Protein AF-A0A1I1UBU3-F1 (afdb_monomer_lite)

Structure (mmCIF, N/CA/C/O backbone):
data_AF-A0A1I1UBU3-F1
#
_entry.id   AF-A0A1I1UBU3-F1
#
loop_
_atom_site.group_PDB
_atom_site.id
_atom_site.type_symbol
_atom_site.label_atom_id
_atom_site.label_alt_id
_atom_site.label_comp_id
_atom_site.label_asym_id
_atom_site.label_entity_id
_atom_site.label_seq_id
_atom_site.pdbx_PDB_ins_code
_atom_site.Cartn_x
_atom_site.Cartn_y
_atom_site.Cartn_z
_atom_site.occupancy
_atom_site.B_iso_or_equiv
_atom_site.auth_seq_id
_atom_site.auth_comp_id
_atom_site.auth_asym_id
_atom_site.auth_atom_id
_atom_site.pdbx_PDB_model_num
ATOM 1 N N . MET A 1 1 ? -18.638 -8.555 18.660 1.00 50.44 1 MET A N 1
ATOM 2 C CA . MET A 1 1 ? -19.100 -8.435 17.258 1.00 50.44 1 MET A CA 1
ATOM 3 C C . MET A 1 1 ? -18.862 -7.002 16.795 1.00 50.44 1 MET A C 1
ATOM 5 O O . MET A 1 1 ? -19.251 -6.108 17.539 1.00 50.44 1 MET A O 1
ATOM 9 N N . PRO A 1 2 ? -18.206 -6.758 15.645 1.00 58.53 2 PRO A N 1
ATOM 10 C CA . PRO A 1 2 ? -17.953 -5.402 15.157 1.00 58.53 2 PRO A CA 1
ATOM 11 C C . PRO A 1 2 ? -19.244 -4.680 14.730 1.00 58.53 2 PRO A C 1
ATOM 13 O O . PRO A 1 2 ? -20.179 -5.281 14.186 1.00 58.53 2 PRO A O 1
ATOM 16 N N . GLU A 1 3 ? -19.271 -3.370 14.975 1.00 64.62 3 GLU A N 1
ATOM 17 C CA . GLU A 1 3 ? -20.367 -2.453 14.642 1.00 64.62 3 GLU A CA 1
ATOM 18 C C . GLU A 1 3 ? -20.697 -2.493 13.128 1.00 64.62 3 GLU A C 1
ATOM 20 O O . GLU A 1 3 ? -19.776 -2.609 12.315 1.00 64.62 3 GLU A O 1
ATOM 25 N N . PRO A 1 4 ? -21.974 -2.405 12.700 1.00 61.19 4 PRO A N 1
ATOM 26 C CA . PRO A 1 4 ? -22.358 -2.500 11.283 1.00 61.19 4 PRO A CA 1
ATOM 27 C C . PRO A 1 4 ? -21.624 -1.516 10.357 1.00 61.19 4 PRO A C 1
ATOM 29 O O . PRO A 1 4 ? -21.158 -1.912 9.292 1.00 61.19 4 PRO A O 1
ATOM 32 N N . ALA A 1 5 ? -21.433 -0.266 10.791 1.00 61.19 5 ALA A N 1
ATOM 33 C CA . ALA A 1 5 ? -20.695 0.747 10.032 1.00 61.19 5 ALA A CA 1
ATOM 34 C C . ALA A 1 5 ? -19.198 0.407 9.884 1.00 61.19 5 ALA A C 1
ATOM 36 O O . ALA A 1 5 ? -18.586 0.692 8.854 1.00 61.19 5 ALA A O 1
ATOM 37 N N . ALA A 1 6 ? -18.604 -0.245 10.890 1.00 63.88 6 ALA A N 1
ATOM 38 C CA . ALA A 1 6 ? -17.225 -0.725 10.821 1.00 63.88 6 ALA A CA 1
ATOM 39 C C . ALA A 1 6 ? -17.088 -1.910 9.852 1.00 63.88 6 ALA A C 1
ATOM 41 O O . ALA A 1 6 ? -16.108 -1.986 9.115 1.00 63.88 6 ALA A O 1
ATOM 42 N N . ARG A 1 7 ? -18.095 -2.793 9.797 1.00 67.12 7 ARG A N 1
ATOM 43 C CA . ARG A 1 7 ? -18.148 -3.894 8.822 1.00 67.12 7 ARG A CA 1
ATOM 44 C C . ARG A 1 7 ? -18.280 -3.387 7.389 1.00 67.12 7 ARG A C 1
ATOM 46 O O . ARG A 1 7 ? -17.539 -3.841 6.527 1.00 67.12 7 ARG A O 1
ATOM 53 N N . GLN A 1 8 ? -19.165 -2.422 7.143 1.00 72.56 8 GLN A N 1
ATOM 54 C CA . GLN A 1 8 ? -19.343 -1.836 5.812 1.00 72.56 8 GLN A CA 1
ATOM 55 C C . GLN A 1 8 ? -18.074 -1.118 5.326 1.00 72.56 8 GLN A C 1
ATOM 57 O O . GLN A 1 8 ? -17.644 -1.344 4.199 1.00 72.56 8 GLN A O 1
ATOM 62 N N . GLY A 1 9 ? -17.419 -0.338 6.195 1.00 78.88 9 GLY A N 1
ATOM 63 C CA . GLY A 1 9 ? -16.135 0.291 5.867 1.00 78.88 9 GLY A CA 1
ATOM 64 C C . GLY A 1 9 ? -14.998 -0.715 5.642 1.00 78.88 9 GLY A C 1
ATOM 65 O O . GLY A 1 9 ? -14.142 -0.485 4.793 1.00 78.88 9 GLY A O 1
ATOM 66 N N . GLY A 1 10 ? -14.998 -1.842 6.362 1.00 84.12 10 GLY A N 1
ATOM 67 C CA . GLY A 1 10 ? -14.048 -2.938 6.148 1.00 84.12 10 GLY A CA 1
ATOM 68 C C . GLY A 1 10 ? -14.223 -3.631 4.793 1.00 84.12 10 GLY A C 1
ATOM 69 O O . GLY A 1 10 ? -13.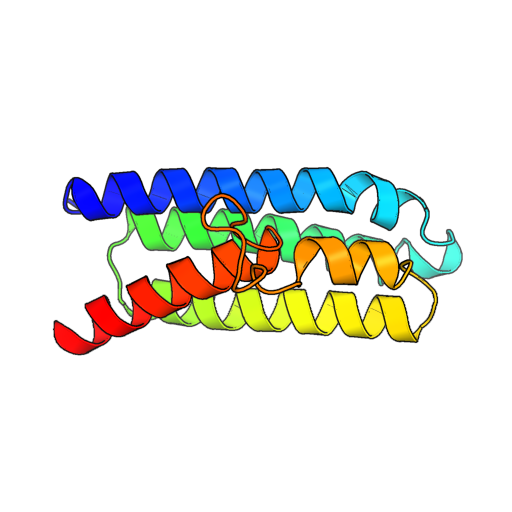233 -3.880 4.114 1.00 84.12 10 GLY A O 1
ATOM 70 N N . LEU A 1 11 ? -15.468 -3.880 4.372 1.00 86.50 11 LEU A N 1
ATOM 71 C CA . LEU A 1 11 ? -15.778 -4.471 3.063 1.00 86.50 11 LEU A CA 1
ATOM 72 C C . LEU A 1 11 ? -15.386 -3.549 1.906 1.00 86.50 11 LEU A C 1
ATOM 74 O O . LEU A 1 11 ? -14.790 -4.002 0.932 1.00 86.50 11 LEU A O 1
ATOM 78 N N . GLU A 1 12 ? -15.676 -2.251 2.020 1.00 92.38 12 GLU A N 1
ATOM 79 C CA . GLU A 1 12 ? -15.246 -1.275 1.017 1.00 92.38 12 GLU A CA 1
ATOM 80 C C . GLU A 1 12 ? -13.716 -1.218 0.928 1.00 92.38 12 GLU A C 1
ATOM 82 O O . GLU A 1 12 ? -13.149 -1.252 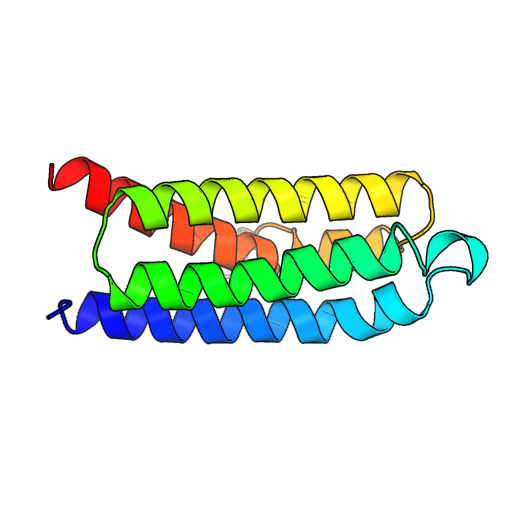-0.162 1.00 92.38 12 GLU A O 1
ATOM 87 N N . LEU A 1 13 ? -13.030 -1.197 2.075 1.00 94.31 13 LEU A N 1
ATOM 88 C CA . LEU A 1 13 ? -11.572 -1.179 2.113 1.00 94.31 13 LEU A CA 1
ATOM 89 C C . LEU A 1 13 ? -10.958 -2.448 1.505 1.00 94.31 13 LEU A C 1
ATOM 91 O O . LEU A 1 13 ? -9.937 -2.364 0.822 1.00 94.31 13 LEU A O 1
ATOM 95 N N . GLN A 1 14 ? -11.583 -3.606 1.726 1.00 94.50 14 GLN A N 1
ATOM 96 C CA . GLN A 1 14 ? -11.164 -4.867 1.119 1.00 94.50 14 GLN A CA 1
ATOM 97 C C . GLN A 1 14 ? -11.297 -4.801 -0.405 1.00 94.50 14 GLN A C 1
ATOM 99 O O . GLN A 1 14 ? -10.324 -5.071 -1.105 1.00 94.50 14 GLN A O 1
ATOM 104 N N . ALA A 1 15 ? -12.454 -4.364 -0.913 1.00 95.19 15 ALA A N 1
ATOM 105 C CA . ALA A 1 15 ? -12.683 -4.222 -2.349 1.00 95.19 15 ALA A CA 1
ATOM 106 C C . ALA A 1 15 ? -11.643 -3.296 -3.004 1.00 95.19 15 ALA A C 1
ATOM 108 O O . ALA A 1 15 ? -11.124 -3.598 -4.076 1.00 95.19 15 ALA A O 1
ATOM 109 N N . ARG A 1 16 ? -11.266 -2.199 -2.332 1.00 96.69 16 ARG A N 1
ATOM 110 C CA . ARG A 1 16 ? -10.196 -1.307 -2.809 1.00 96.69 16 ARG A CA 1
ATOM 111 C C . ARG A 1 16 ? -8.820 -1.966 -2.798 1.00 96.69 16 ARG A C 1
ATOM 113 O O . ARG A 1 16 ? -8.039 -1.752 -3.720 1.00 96.69 16 ARG A O 1
ATOM 120 N N . ALA A 1 17 ? -8.498 -2.755 -1.776 1.00 96.88 17 ALA A N 1
ATOM 121 C CA . ALA A 1 17 ? -7.230 -3.481 -1.722 1.00 96.88 17 ALA A CA 1
ATOM 122 C C . ALA A 1 17 ? -7.118 -4.525 -2.851 1.00 96.88 17 ALA A C 1
ATOM 124 O O . ALA A 1 17 ? -6.055 -4.661 -3.460 1.00 96.88 17 ALA A O 1
ATOM 125 N N . GLU A 1 18 ? -8.219 -5.202 -3.180 1.00 96.19 18 GLU A N 1
ATOM 126 C CA . GLU A 1 18 ? -8.310 -6.119 -4.322 1.00 96.19 18 GLU A CA 1
ATOM 127 C C . GLU A 1 18 ? -8.204 -5.374 -5.665 1.00 96.19 18 GLU A C 1
ATOM 129 O O . GLU A 1 18 ? -7.453 -5.788 -6.550 1.00 96.19 18 GLU A O 1
ATOM 134 N N . GLU A 1 19 ? -8.875 -4.227 -5.812 1.00 96.88 19 GLU A N 1
ATOM 135 C CA . GLU A 1 19 ? -8.749 -3.348 -6.985 1.00 96.88 19 GLU A CA 1
ATOM 136 C C . GLU A 1 19 ? -7.288 -2.916 -7.204 1.00 96.88 19 GLU A C 1
ATOM 138 O O . GLU A 1 19 ? -6.754 -3.056 -8.307 1.00 96.88 19 GLU A O 1
ATOM 143 N N . LEU A 1 20 ? -6.594 -2.502 -6.136 1.00 97.69 20 LEU A N 1
ATOM 144 C CA . LEU A 1 20 ? -5.177 -2.139 -6.188 1.00 97.69 20 LEU A CA 1
ATOM 145 C C . LEU A 1 20 ? -4.304 -3.305 -6.677 1.00 97.69 20 LEU A C 1
ATOM 147 O O . LEU A 1 20 ? -3.399 -3.100 -7.493 1.00 97.69 20 LEU A O 1
ATOM 151 N N . TRP A 1 21 ? -4.564 -4.523 -6.190 1.00 95.75 21 TRP A N 1
ATOM 152 C CA . TRP A 1 21 ? -3.886 -5.729 -6.666 1.00 95.75 21 TRP A CA 1
ATOM 153 C C . TRP A 1 21 ? -4.084 -5.915 -8.174 1.00 95.75 21 TRP A C 1
ATOM 155 O O . TRP A 1 21 ? -3.109 -6.087 -8.909 1.00 95.75 21 TRP A O 1
ATOM 165 N N . HIS A 1 22 ? -5.327 -5.833 -8.653 1.00 95.50 22 HIS A N 1
ATOM 166 C CA . HIS A 1 22 ? -5.649 -6.017 -10.067 1.00 95.50 22 HIS A CA 1
ATOM 167 C C . HIS A 1 22 ? -5.014 -4.952 -10.967 1.00 95.50 22 HIS A C 1
ATOM 169 O O . HIS A 1 22 ? -4.454 -5.288 -12.015 1.00 95.50 22 HIS A O 1
ATOM 175 N N . GLU A 1 23 ? -5.029 -3.686 -10.549 1.00 96.56 23 GLU A N 1
ATOM 176 C CA . GLU A 1 23 ? -4.391 -2.590 -11.282 1.00 96.56 23 GLU A CA 1
ATOM 177 C C . GLU A 1 23 ? -2.875 -2.778 -11.426 1.00 96.56 23 GLU A C 1
ATOM 179 O O . GLU A 1 23 ? -2.295 -2.455 -12.471 1.00 96.56 23 GLU A O 1
ATOM 184 N N . LEU A 1 24 ? -2.222 -3.307 -10.388 1.00 97.25 24 LEU A N 1
ATOM 185 C CA . LEU A 1 24 ? -0.771 -3.477 -10.339 1.00 97.25 24 LEU A CA 1
ATOM 186 C C . LEU A 1 24 ? -0.286 -4.826 -10.872 1.00 97.25 24 LEU A C 1
ATOM 188 O O . LEU A 1 24 ? 0.877 -4.916 -11.270 1.00 97.25 24 LEU A O 1
ATOM 192 N N . ALA A 1 25 ? -1.153 -5.836 -10.977 1.00 94.75 25 ALA A N 1
ATOM 193 C CA . ALA A 1 25 ? -0.799 -7.158 -11.486 1.00 94.75 25 ALA A CA 1
ATOM 194 C C . ALA A 1 25 ? -0.148 -7.073 -12.876 1.00 94.75 25 ALA A C 1
ATOM 196 O O . ALA A 1 25 ? 0.961 -7.561 -13.084 1.00 94.75 25 ALA A O 1
ATOM 197 N N . GLY A 1 26 ? -0.778 -6.375 -13.826 1.00 95.38 26 GLY A N 1
ATOM 198 C CA . GLY A 1 26 ? -0.230 -6.202 -15.175 1.00 95.38 26 GLY A CA 1
ATOM 199 C C . GLY A 1 26 ? 1.142 -5.504 -15.198 1.00 95.38 26 GLY A C 1
ATOM 200 O O . GLY A 1 26 ? 2.066 -5.997 -15.848 1.00 95.38 26 GLY A O 1
ATOM 201 N N . PRO A 1 27 ? 1.315 -4.338 -14.548 1.00 96.25 27 PRO A N 1
ATOM 202 C CA . PRO A 1 27 ? 2.620 -3.699 -14.376 1.00 96.25 27 PRO A CA 1
ATOM 203 C C . PRO A 1 27 ? 3.689 -4.603 -13.744 1.00 96.25 27 PRO A C 1
ATOM 205 O O . PRO A 1 27 ? 4.787 -4.695 -14.292 1.00 96.25 27 PRO A O 1
ATOM 208 N N . ILE A 1 28 ? 3.369 -5.309 -12.656 1.00 96.25 28 ILE A N 1
ATOM 209 C CA . ILE A 1 28 ? 4.298 -6.213 -11.959 1.00 96.25 28 ILE A CA 1
ATOM 210 C C . ILE A 1 28 ? 4.705 -7.385 -12.859 1.00 96.25 28 ILE A C 1
ATOM 212 O O . ILE A 1 28 ? 5.883 -7.734 -12.943 1.00 96.25 28 ILE A O 1
ATOM 216 N N . GLN A 1 29 ? 3.767 -7.942 -13.627 1.00 94.19 29 GLN A N 1
ATOM 217 C CA . GLN A 1 29 ? 4.051 -9.018 -14.575 1.00 94.19 29 GLN A CA 1
ATOM 218 C C . GLN A 1 29 ? 4.985 -8.605 -15.725 1.00 94.19 29 GLN A C 1
ATOM 220 O O . GLN A 1 29 ? 5.496 -9.478 -16.426 1.00 94.19 29 GLN A O 1
ATOM 225 N N . ARG A 1 30 ? 5.234 -7.311 -15.941 1.00 94.88 30 ARG A N 1
ATOM 226 C CA . ARG A 1 30 ? 6.186 -6.828 -16.956 1.00 94.88 30 ARG A CA 1
ATOM 227 C C . ARG A 1 30 ? 7.596 -6.602 -16.404 1.00 94.88 30 ARG A C 1
ATOM 229 O O . ARG A 1 30 ? 8.487 -6.271 -17.182 1.00 94.88 30 ARG A O 1
ATOM 236 N N . ILE A 1 31 ? 7.817 -6.795 -15.100 1.00 94.25 31 ILE A N 1
ATOM 237 C CA . ILE A 1 31 ? 9.148 -6.708 -14.485 1.00 94.25 31 ILE A CA 1
ATOM 238 C C . ILE A 1 31 ? 10.085 -7.745 -15.137 1.00 94.25 31 ILE A C 1
ATOM 240 O O . ILE A 1 31 ? 9.692 -8.912 -15.277 1.00 94.25 31 ILE A O 1
ATOM 244 N N . PRO A 1 32 ? 11.330 -7.366 -15.503 1.00 94.00 32 PRO A N 1
ATOM 245 C CA . PRO A 1 32 ? 12.303 -8.287 -16.084 1.00 94.00 32 PRO A CA 1
ATOM 246 C C . PRO A 1 32 ? 12.514 -9.541 -15.234 1.00 94.00 32 PRO A C 1
ATOM 248 O O . PRO A 1 32 ? 12.553 -9.482 -14.002 1.00 94.00 32 PRO A O 1
ATOM 251 N N . ARG A 1 33 ? 12.714 -10.691 -15.889 1.00 91.94 33 ARG A N 1
ATOM 252 C CA . ARG A 1 33 ? 12.819 -12.000 -15.220 1.00 91.94 33 ARG A CA 1
ATOM 253 C C . ARG A 1 33 ? 13.895 -12.042 -14.127 1.00 91.94 33 ARG A C 1
ATOM 255 O O . ARG A 1 33 ? 13.668 -12.665 -13.095 1.00 91.94 33 ARG A O 1
ATOM 262 N N . SER A 1 34 ? 15.013 -11.338 -14.319 1.00 92.31 34 SER A N 1
ATOM 263 C CA . SER A 1 34 ? 16.101 -11.214 -13.336 1.00 92.31 34 SER A CA 1
ATOM 264 C C . SER A 1 34 ? 15.656 -10.597 -12.003 1.00 92.31 34 SER A C 1
ATOM 266 O O . SER A 1 34 ? 16.187 -10.958 -10.956 1.00 92.31 34 SER A O 1
ATOM 268 N N . HIS A 1 35 ? 14.655 -9.713 -12.022 1.00 92.44 35 HIS A N 1
ATOM 269 C CA . HIS A 1 35 ? 14.108 -9.051 -10.833 1.00 92.44 35 HIS A CA 1
ATOM 270 C C . HIS A 1 35 ? 12.776 -9.644 -10.368 1.00 92.44 35 HIS A C 1
ATOM 272 O O . HIS A 1 35 ? 12.328 -9.357 -9.259 1.00 92.44 35 HIS A O 1
ATOM 278 N N . ARG A 1 36 ? 12.137 -10.491 -11.179 1.00 88.44 36 ARG A N 1
ATOM 279 C CA . ARG A 1 36 ? 10.796 -11.009 -10.895 1.00 88.44 36 ARG A CA 1
ATOM 280 C C . ARG A 1 36 ? 10.737 -11.886 -9.647 1.00 88.44 36 ARG A C 1
ATOM 282 O O . ARG A 1 36 ? 9.829 -11.718 -8.847 1.00 88.44 36 ARG A O 1
ATOM 289 N N . TYR A 1 37 ? 11.727 -12.753 -9.446 1.00 87.94 37 TYR A N 1
ATOM 290 C CA . TYR A 1 37 ? 11.780 -13.650 -8.283 1.00 87.94 37 TYR A CA 1
ATOM 291 C C . TYR A 1 37 ? 12.065 -12.940 -6.955 1.00 87.94 37 TYR A C 1
ATOM 293 O O . TYR A 1 37 ? 11.907 -13.545 -5.903 1.00 87.94 37 TYR A O 1
ATOM 301 N N . ARG A 1 38 ? 12.513 -11.678 -6.991 1.00 91.12 38 ARG A N 1
ATOM 302 C CA . ARG A 1 38 ? 12.765 -10.877 -5.789 1.00 91.12 38 ARG A CA 1
ATOM 303 C C . ARG A 1 38 ? 11.770 -9.734 -5.695 1.00 91.12 38 ARG A C 1
ATOM 305 O O . ARG A 1 38 ? 10.837 -9.808 -4.914 1.00 91.12 38 ARG A O 1
ATOM 312 N N . THR A 1 39 ? 11.940 -8.700 -6.514 1.00 92.12 39 THR A N 1
ATOM 313 C CA . THR A 1 39 ? 11.113 -7.491 -6.451 1.00 92.12 39 THR A CA 1
ATOM 314 C C . THR A 1 39 ? 9.676 -7.751 -6.888 1.00 92.12 39 THR A C 1
ATOM 316 O O . THR A 1 39 ? 8.758 -7.245 -6.258 1.00 92.12 39 THR A O 1
ATOM 319 N N . GLY A 1 40 ? 9.469 -8.535 -7.952 1.00 93.56 40 GLY A N 1
ATOM 320 C CA . GLY A 1 40 ? 8.117 -8.873 -8.409 1.00 93.56 40 GLY A CA 1
ATOM 321 C C . GLY A 1 40 ? 7.343 -9.668 -7.357 1.00 93.56 40 GLY A C 1
ATOM 322 O O . GLY A 1 40 ? 6.263 -9.250 -6.956 1.00 93.56 40 GLY A O 1
ATOM 323 N N . ALA A 1 41 ? 7.941 -10.755 -6.865 1.00 94.69 41 ALA A N 1
ATOM 324 C CA . ALA A 1 41 ? 7.371 -11.585 -5.807 1.00 94.69 41 ALA A CA 1
ATOM 325 C C . ALA A 1 41 ? 7.122 -10.794 -4.513 1.00 94.69 41 ALA A C 1
ATOM 327 O O . ALA A 1 41 ? 6.021 -10.851 -3.985 1.00 94.69 41 ALA A O 1
ATOM 328 N N . ASP A 1 42 ? 8.081 -9.980 -4.053 1.00 95.81 42 ASP A N 1
ATOM 329 C CA . ASP A 1 42 ? 7.895 -9.144 -2.857 1.00 95.81 42 ASP A CA 1
ATOM 330 C C . ASP A 1 42 ? 6.730 -8.161 -3.023 1.00 95.81 42 ASP A C 1
ATOM 332 O O . ASP A 1 42 ? 5.912 -8.034 -2.118 1.00 95.81 42 ASP A O 1
ATOM 336 N N . LEU A 1 43 ? 6.611 -7.486 -4.173 1.00 96.81 43 LEU A N 1
ATOM 337 C CA . LEU A 1 43 ? 5.484 -6.583 -4.432 1.00 96.81 43 LEU A CA 1
ATOM 338 C C . LEU A 1 43 ? 4.146 -7.320 -4.393 1.00 96.81 43 LEU A C 1
ATOM 340 O O . LEU A 1 43 ? 3.191 -6.814 -3.806 1.00 96.81 43 LEU A O 1
ATOM 344 N N . GLU A 1 44 ? 4.082 -8.508 -4.991 1.00 95.94 44 GLU A N 1
ATOM 345 C CA . GLU A 1 44 ? 2.885 -9.335 -4.926 1.00 95.94 44 GLU A CA 1
ATOM 346 C C . GLU A 1 44 ? 2.570 -9.752 -3.479 1.00 95.94 44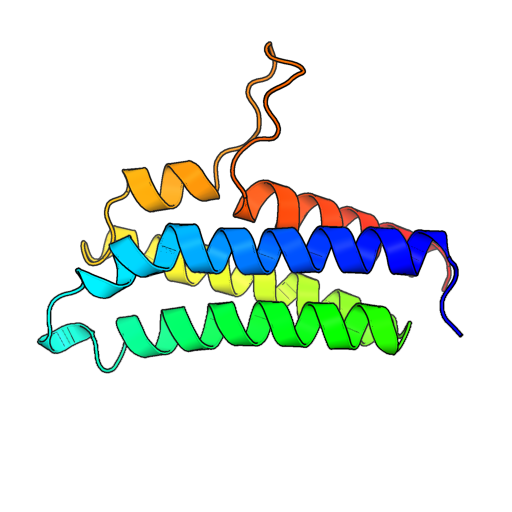 GLU A C 1
ATOM 348 O O . GLU A 1 44 ? 1.452 -9.568 -2.997 1.00 95.94 44 GLU A O 1
ATOM 353 N N . ASP A 1 45 ? 3.555 -10.247 -2.742 1.00 96.56 45 ASP A N 1
ATOM 354 C CA . ASP A 1 45 ? 3.364 -10.671 -1.358 1.00 96.56 45 ASP A CA 1
ATOM 355 C C . ASP A 1 45 ? 2.909 -9.502 -0.473 1.00 96.56 45 ASP A C 1
ATOM 357 O O . ASP A 1 45 ? 2.004 -9.662 0.344 1.00 96.56 45 ASP A O 1
ATOM 361 N N . GLN A 1 46 ? 3.456 -8.294 -0.666 1.00 97.38 46 GLN A N 1
ATOM 362 C CA . GLN A 1 46 ? 3.025 -7.112 0.088 1.00 97.38 46 GLN A CA 1
ATOM 363 C C . GLN A 1 46 ? 1.578 -6.702 -0.213 1.00 97.38 46 GLN A C 1
ATOM 365 O O . GLN A 1 46 ? 0.885 -6.238 0.697 1.00 97.38 46 GLN A O 1
ATOM 370 N N . LEU A 1 47 ? 1.128 -6.840 -1.463 1.00 96.62 47 LEU A N 1
ATOM 371 C CA . LEU A 1 47 ? -0.243 -6.515 -1.853 1.00 96.62 47 LEU A CA 1
ATOM 372 C C . LEU A 1 47 ? -1.239 -7.568 -1.344 1.00 96.62 47 LEU A C 1
ATOM 374 O O . LEU A 1 47 ? -2.296 -7.197 -0.844 1.00 96.62 47 LEU A O 1
ATOM 378 N N . ARG A 1 48 ? -0.891 -8.861 -1.386 1.00 95.62 48 ARG A N 1
ATOM 379 C CA . ARG A 1 48 ? -1.713 -9.921 -0.770 1.00 95.62 48 ARG A CA 1
ATOM 380 C C . ARG A 1 48 ? -1.813 -9.733 0.740 1.00 95.62 48 ARG A C 1
ATOM 382 O O . ARG A 1 48 ? -2.909 -9.710 1.288 1.00 95.62 48 ARG A O 1
ATOM 389 N N . HIS A 1 49 ? -0.681 -9.469 1.391 1.00 96.44 49 HIS A N 1
ATOM 390 C CA . HIS A 1 49 ? -0.648 -9.225 2.828 1.00 96.44 49 HIS A CA 1
ATOM 391 C C . HIS A 1 49 ? -1.472 -7.995 3.245 1.00 96.44 49 HIS A C 1
ATOM 393 O O . HIS A 1 49 ? -2.036 -7.965 4.338 1.00 96.44 49 HIS A O 1
ATOM 399 N N . LEU A 1 50 ? -1.568 -6.976 2.382 1.00 96.38 50 LEU A N 1
ATOM 400 C CA . LEU A 1 50 ? -2.448 -5.834 2.621 1.00 96.38 50 LEU A CA 1
ATOM 401 C C . LEU A 1 50 ? -3.918 -6.272 2.714 1.00 96.38 50 LEU A C 1
ATOM 403 O O . LEU A 1 50 ? -4.600 -5.845 3.643 1.00 96.38 50 LEU A O 1
ATOM 407 N N . VAL A 1 51 ? -4.387 -7.129 1.801 1.00 94.56 51 VAL A N 1
ATOM 408 C CA . VAL A 1 51 ? -5.759 -7.673 1.820 1.00 94.56 51 VAL A CA 1
ATOM 409 C C . VAL A 1 51 ? -6.004 -8.473 3.103 1.00 94.56 51 VAL A C 1
ATOM 411 O O . VAL A 1 51 ? -6.992 -8.226 3.797 1.00 94.56 51 VAL A O 1
ATOM 414 N N . ASP A 1 52 ? -5.070 -9.351 3.478 1.00 94.19 52 ASP A N 1
ATOM 415 C CA . ASP A 1 52 ? -5.175 -10.149 4.707 1.00 94.19 52 ASP A CA 1
ATOM 416 C C . ASP A 1 52 ? -5.314 -9.257 5.951 1.00 94.19 52 ASP A C 1
ATOM 418 O O . ASP A 1 52 ? -6.199 -9.461 6.784 1.00 94.19 52 ASP A O 1
ATOM 422 N N . LEU A 1 53 ? -4.491 -8.208 6.060 1.00 94.56 53 LEU A N 1
ATOM 423 C CA . LEU A 1 53 ? -4.549 -7.273 7.187 1.00 94.56 53 LEU A CA 1
ATOM 424 C C . LEU A 1 53 ? -5.856 -6.475 7.242 1.00 94.56 53 LEU A C 1
ATOM 426 O O . LEU A 1 53 ? -6.307 -6.145 8.341 1.00 94.56 53 LEU A O 1
ATOM 430 N N . VAL A 1 54 ? -6.477 -6.165 6.097 1.00 93.69 54 VAL A N 1
ATOM 431 C CA . VAL A 1 54 ? -7.809 -5.538 6.071 1.00 93.69 54 VAL A CA 1
ATOM 432 C C . VAL A 1 54 ? -8.840 -6.474 6.696 1.00 93.69 54 VAL A C 1
ATOM 434 O O . VAL A 1 54 ? -9.580 -6.055 7.590 1.00 93.69 54 VAL A O 1
ATOM 437 N N . ILE A 1 55 ? -8.849 -7.745 6.284 1.00 90.56 55 ILE A N 1
ATOM 438 C CA . ILE A 1 55 ? -9.777 -8.762 6.795 1.00 90.56 55 ILE A CA 1
ATOM 439 C C . ILE A 1 55 ? -9.568 -8.967 8.300 1.00 90.56 55 ILE A C 1
ATOM 441 O O . ILE A 1 55 ? -10.533 -8.964 9.072 1.00 90.56 55 ILE A O 1
ATOM 445 N N . GLU A 1 56 ? -8.317 -9.087 8.744 1.00 91.31 56 GLU A N 1
ATOM 446 C CA . GLU A 1 56 ? -7.978 -9.231 10.161 1.00 91.31 56 GLU A CA 1
ATOM 447 C C . GLU A 1 56 ? -8.420 -8.021 10.995 1.00 91.31 56 GLU A C 1
ATOM 449 O O . GLU A 1 56 ? -8.999 -8.179 12.077 1.00 91.31 56 GLU A O 1
ATOM 454 N N . ALA A 1 57 ? -8.154 -6.802 10.517 1.00 91.31 57 ALA A N 1
ATOM 455 C CA . ALA A 1 57 ? -8.546 -5.578 11.207 1.00 91.31 57 ALA A CA 1
ATOM 456 C C . ALA A 1 57 ? -10.074 -5.455 11.305 1.00 91.31 57 ALA A C 1
ATOM 458 O O . ALA A 1 57 ? -10.596 -5.129 12.374 1.00 91.31 57 ALA A O 1
ATOM 459 N N . ALA A 1 58 ? -10.793 -5.778 10.226 1.00 88.38 58 ALA A N 1
ATOM 460 C CA . ALA A 1 58 ? -12.252 -5.694 10.176 1.00 88.38 58 ALA A CA 1
ATOM 461 C C . ALA A 1 58 ? -12.921 -6.742 11.075 1.00 88.38 58 ALA A C 1
ATOM 463 O O . ALA A 1 58 ? -13.906 -6.443 11.752 1.00 88.38 58 ALA A O 1
ATOM 464 N N . SER A 1 59 ? -12.359 -7.950 11.125 1.00 86.88 59 SER A N 1
ATOM 465 C CA . SER A 1 59 ? -12.922 -9.073 11.881 1.00 86.88 59 SER A CA 1
ATOM 466 C C . SER A 1 59 ? -12.626 -8.991 13.380 1.00 86.88 59 SER A C 1
ATOM 468 O O . SER A 1 59 ? -13.470 -9.351 14.200 1.00 86.88 59 SER A O 1
ATOM 470 N N . SER A 1 60 ? -11.435 -8.516 13.757 1.00 85.06 60 SER A N 1
ATOM 471 C CA . SER A 1 60 ? -10.990 -8.510 15.159 1.00 85.06 60 SER A CA 1
ATOM 472 C C . SER A 1 60 ? -11.511 -7.326 15.973 1.00 85.06 60 SER A C 1
ATOM 474 O O . SER A 1 60 ? -11.646 -7.440 17.190 1.00 85.06 60 SER A O 1
ATOM 476 N N . GLY A 1 61 ? -11.752 -6.174 15.334 1.00 76.50 61 GLY A N 1
ATOM 477 C CA . GLY A 1 61 ? -12.062 -4.922 16.032 1.00 76.50 61 GLY A CA 1
ATOM 478 C C . GLY A 1 61 ? -10.928 -4.404 16.930 1.00 76.50 61 GLY A C 1
ATOM 479 O O . GLY A 1 61 ? -11.149 -3.482 17.712 1.00 76.50 61 GLY A O 1
ATOM 480 N N . GLN A 1 62 ? -9.723 -4.985 16.848 1.00 86.62 62 GLN A N 1
ATOM 481 C CA . GLN A 1 62 ? -8.596 -4.621 17.704 1.00 86.62 62 GLN A CA 1
ATOM 482 C C . GLN A 1 62 ? -7.835 -3.408 17.146 1.00 86.62 62 GLN A C 1
ATOM 484 O O . GLN A 1 62 ? -7.384 -3.449 15.996 1.00 86.62 62 GLN A O 1
ATOM 489 N N . PRO A 1 63 ? -7.571 -2.371 17.964 1.00 88.75 63 PRO A N 1
ATOM 490 C CA . PRO A 1 63 ? -6.808 -1.201 17.536 1.00 88.75 63 PRO A CA 1
ATOM 491 C C . PRO A 1 63 ? -5.433 -1.512 16.947 1.00 88.75 63 PRO A C 1
ATOM 493 O O . PRO A 1 63 ? -5.044 -0.948 15.926 1.00 88.75 63 PRO A O 1
ATOM 496 N N . SER A 1 64 ? -4.712 -2.453 17.556 1.00 92.62 64 SER A N 1
ATOM 497 C CA . SER A 1 64 ? -3.378 -2.887 17.125 1.00 92.62 64 SER A CA 1
ATOM 498 C C . SER A 1 64 ? -3.345 -3.375 15.673 1.00 92.62 64 SER A C 1
ATOM 500 O O . SER A 1 64 ? -2.362 -3.138 14.972 1.00 92.62 64 SER A O 1
ATOM 502 N N . ARG A 1 65 ? -4.422 -4.007 15.188 1.00 93.12 65 ARG A N 1
ATOM 503 C CA . ARG A 1 65 ? -4.533 -4.476 13.798 1.00 93.12 65 ARG A CA 1
ATOM 504 C C . ARG A 1 65 ? -4.715 -3.318 12.821 1.00 93.12 65 ARG A C 1
ATOM 506 O O . ARG A 1 65 ? -4.095 -3.326 11.764 1.00 93.12 65 ARG A O 1
ATOM 513 N N . VAL A 1 66 ? -5.465 -2.285 13.205 1.00 92.81 66 VAL A N 1
ATOM 514 C CA . VAL A 1 66 ? -5.619 -1.059 12.403 1.00 92.81 66 VAL A CA 1
ATOM 515 C C . VAL A 1 66 ? -4.289 -0.302 12.295 1.00 92.81 66 VAL A C 1
ATOM 517 O O . VAL A 1 66 ? -3.947 0.185 11.219 1.00 92.81 66 VAL A O 1
ATOM 520 N N . TYR A 1 67 ? -3.490 -0.255 13.368 1.00 94.12 67 TYR A N 1
ATOM 521 C CA . TYR A 1 67 ? -2.143 0.328 13.317 1.00 94.12 67 TYR A CA 1
ATOM 522 C C . TYR A 1 67 ? -1.209 -0.443 12.373 1.00 94.12 67 TYR A C 1
ATOM 524 O O . TYR A 1 67 ? -0.558 0.178 11.533 1.00 94.12 67 TYR A O 1
ATOM 532 N N . ARG A 1 68 ? -1.195 -1.782 12.444 1.00 95.94 68 ARG A N 1
ATOM 533 C CA . ARG A 1 68 ? -0.411 -2.621 11.517 1.00 95.94 68 ARG A CA 1
ATOM 534 C C . ARG A 1 68 ? -0.844 -2.438 10.065 1.00 95.94 68 ARG A C 1
ATOM 536 O O . ARG A 1 68 ? 0.000 -2.304 9.187 1.00 95.94 68 ARG A O 1
ATOM 543 N N . LEU A 1 69 ? -2.151 -2.378 9.817 1.00 96.00 69 LEU A N 1
ATOM 544 C CA . LEU A 1 69 ? -2.697 -2.097 8.492 1.00 96.00 69 LEU A CA 1
ATOM 545 C C . LEU A 1 69 ? -2.221 -0.732 7.973 1.00 96.00 69 LEU A C 1
ATOM 547 O O . LEU A 1 69 ? -1.749 -0.628 6.842 1.00 96.00 69 LEU A O 1
ATOM 551 N N . HIS A 1 70 ? -2.257 0.305 8.812 1.00 96.12 70 HIS A N 1
ATOM 552 C CA . HIS A 1 70 ? -1.738 1.627 8.461 1.00 96.12 70 HIS A CA 1
ATOM 553 C C . HIS A 1 70 ? -0.246 1.593 8.097 1.00 96.12 70 HIS A C 1
ATOM 555 O O . HIS A 1 70 ? 0.154 2.162 7.081 1.00 96.12 70 HIS A O 1
ATOM 561 N N . GLU A 1 71 ? 0.581 0.884 8.863 1.00 97.38 71 GLU A N 1
ATOM 562 C CA . GLU A 1 71 ? 2.000 0.698 8.538 1.00 97.38 71 GLU A CA 1
ATOM 563 C C . GLU A 1 71 ? 2.200 -0.051 7.215 1.00 97.38 71 GLU A C 1
ATOM 565 O O . GLU A 1 71 ? 3.025 0.364 6.395 1.00 97.38 71 GLU A O 1
ATOM 570 N N . GLN A 1 72 ? 1.403 -1.092 6.955 1.00 97.69 72 GLN A N 1
ATOM 571 C CA . GLN A 1 72 ? 1.480 -1.848 5.706 1.00 97.69 72 GLN A CA 1
ATOM 572 C C . GLN A 1 72 ? 1.154 -0.978 4.489 1.00 97.69 72 GLN A C 1
ATOM 574 O O . GLN A 1 72 ? 1.867 -1.058 3.489 1.00 97.69 72 GLN A O 1
ATOM 579 N N . THR A 1 73 ? 0.151 -0.095 4.561 1.00 97.44 73 THR A N 1
ATOM 580 C CA . THR A 1 73 ? -0.160 0.804 3.430 1.00 97.44 73 THR A CA 1
ATOM 581 C C . THR A 1 73 ? 1.024 1.705 3.061 1.00 97.44 73 THR A C 1
ATOM 583 O O . THR A 1 73 ? 1.342 1.867 1.881 1.00 97.44 73 THR A O 1
ATOM 586 N N . ARG A 1 74 ? 1.751 2.224 4.062 1.00 97.06 74 ARG A N 1
ATOM 587 C CA . ARG A 1 74 ? 2.982 3.008 3.855 1.00 97.06 74 ARG A CA 1
ATOM 588 C C . ARG A 1 74 ? 4.107 2.159 3.269 1.00 97.06 74 ARG A C 1
ATOM 590 O O . ARG A 1 74 ? 4.847 2.625 2.406 1.00 97.06 74 ARG A O 1
ATOM 597 N N . LYS A 1 75 ? 4.240 0.910 3.723 1.00 97.38 75 LYS A N 1
ATOM 598 C CA . LYS A 1 75 ? 5.236 -0.029 3.194 1.00 97.38 75 LYS A CA 1
ATOM 599 C C . LYS A 1 75 ? 4.983 -0.333 1.716 1.00 97.38 75 LYS A C 1
ATOM 601 O O . LYS A 1 75 ? 5.933 -0.286 0.938 1.00 97.38 75 LYS A O 1
ATOM 606 N N . VAL A 1 76 ? 3.733 -0.595 1.322 1.00 97.94 76 VAL A N 1
ATOM 607 C CA . VAL A 1 76 ? 3.353 -0.815 -0.087 1.00 97.94 76 VAL A CA 1
ATOM 608 C C . VAL A 1 76 ? 3.718 0.401 -0.935 1.00 97.94 76 VAL A C 1
ATOM 610 O O . VAL A 1 76 ? 4.405 0.255 -1.945 1.00 97.94 76 VAL A O 1
ATOM 613 N N . GLU A 1 77 ? 3.342 1.606 -0.502 1.00 97.44 77 GLU A N 1
ATOM 614 C CA . GLU A 1 77 ? 3.687 2.846 -1.206 1.00 97.44 77 GLU A CA 1
ATOM 615 C C . GLU A 1 77 ? 5.199 2.998 -1.410 1.00 97.44 77 GLU A C 1
ATOM 617 O O . GLU A 1 77 ? 5.661 3.250 -2.525 1.00 97.44 77 GLU A O 1
ATOM 622 N N . TRP A 1 78 ? 5.982 2.789 -0.349 1.00 97.50 78 TRP A N 1
ATOM 623 C CA . TRP A 1 78 ? 7.437 2.881 -0.418 1.00 97.50 78 TRP A CA 1
ATOM 624 C C . TRP A 1 78 ? 8.039 1.855 -1.386 1.00 97.50 78 TRP A C 1
ATOM 626 O O . TRP A 1 78 ? 8.926 2.193 -2.172 1.00 97.50 78 TRP A O 1
ATOM 636 N N . ARG A 1 79 ? 7.538 0.613 -1.382 1.00 97.44 79 ARG A N 1
ATOM 637 C CA . ARG A 1 79 ? 7.994 -0.449 -2.294 1.00 97.44 79 ARG A CA 1
ATOM 638 C C . ARG A 1 79 ? 7.684 -0.121 -3.750 1.00 97.44 79 ARG A C 1
ATOM 640 O O . ARG A 1 79 ? 8.551 -0.300 -4.604 1.00 97.44 79 ARG A O 1
ATOM 647 N N . LEU A 1 80 ? 6.496 0.411 -4.035 1.00 97.69 80 LEU A N 1
ATOM 648 C CA . LEU A 1 80 ? 6.121 0.843 -5.383 1.00 97.69 80 LEU A CA 1
ATOM 649 C C . LEU A 1 80 ? 7.003 1.997 -5.867 1.00 97.69 80 LEU A C 1
ATOM 651 O O . LEU A 1 80 ? 7.515 1.951 -6.986 1.00 97.69 80 LEU A O 1
ATOM 655 N N . ALA A 1 81 ? 7.247 2.993 -5.012 1.00 97.06 81 ALA A N 1
ATOM 656 C CA . ALA A 1 81 ? 8.142 4.103 -5.326 1.00 97.06 81 ALA A CA 1
ATOM 657 C C . ALA A 1 81 ? 9.583 3.624 -5.577 1.00 97.06 81 ALA A C 1
ATOM 659 O O . ALA A 1 81 ? 10.222 4.052 -6.540 1.00 97.06 81 ALA A O 1
ATOM 660 N N . ALA A 1 82 ? 10.087 2.694 -4.760 1.00 96.62 82 ALA A N 1
ATOM 661 C CA . ALA A 1 82 ? 11.410 2.104 -4.939 1.00 96.62 82 ALA A CA 1
ATOM 662 C C . ALA A 1 82 ? 11.516 1.323 -6.259 1.00 96.62 82 ALA A C 1
ATOM 664 O O . ALA A 1 82 ? 12.474 1.514 -7.008 1.00 96.62 82 ALA A O 1
ATOM 665 N N . ALA A 1 83 ? 10.516 0.500 -6.584 1.00 96.75 83 ALA A N 1
ATOM 666 C CA . ALA A 1 83 ? 10.477 -0.244 -7.839 1.00 96.75 83 ALA A CA 1
ATOM 667 C C . ALA A 1 83 ? 10.402 0.689 -9.062 1.00 96.75 83 ALA A C 1
ATOM 669 O O . ALA A 1 83 ? 11.063 0.434 -10.069 1.00 96.75 83 ALA A O 1
ATOM 670 N N . ALA A 1 84 ? 9.663 1.800 -8.972 1.00 97.19 84 ALA A N 1
ATOM 671 C CA . ALA A 1 84 ? 9.644 2.818 -10.021 1.00 97.19 84 ALA A CA 1
ATOM 672 C C . ALA A 1 84 ? 10.996 3.529 -10.174 1.00 97.19 84 ALA A C 1
ATOM 674 O O . ALA A 1 84 ? 11.479 3.689 -11.293 1.00 97.19 84 ALA A O 1
ATOM 675 N N . LYS A 1 85 ? 11.653 3.892 -9.064 1.00 96.81 85 LYS A N 1
ATOM 676 C CA . LYS A 1 85 ? 12.993 4.505 -9.077 1.00 96.81 85 LYS A CA 1
ATOM 677 C C . LYS A 1 85 ? 14.048 3.587 -9.702 1.00 96.81 85 LYS A C 1
ATOM 679 O O . LYS A 1 85 ? 14.974 4.068 -10.343 1.00 96.81 85 LYS A O 1
ATOM 684 N N . GLN A 1 86 ? 13.898 2.275 -9.534 1.00 95.06 86 GLN A N 1
ATOM 685 C CA . GLN A 1 86 ? 14.754 1.259 -10.152 1.00 95.06 86 GLN A CA 1
ATOM 686 C C . GLN A 1 86 ? 14.403 0.973 -11.624 1.00 95.06 86 GLN A C 1
ATOM 688 O O . GLN A 1 86 ? 15.039 0.125 -12.243 1.00 95.06 86 GLN A O 1
ATOM 693 N N . GLY A 1 87 ? 13.382 1.627 -12.189 1.00 95.94 87 GLY A N 1
ATOM 694 C CA . GLY A 1 87 ? 12.917 1.381 -13.557 1.00 95.94 87 GLY A CA 1
ATOM 695 C C . GLY A 1 87 ? 12.175 0.053 -13.745 1.00 95.94 87 GLY A C 1
ATOM 696 O O . GLY A 1 87 ? 11.913 -0.345 -14.877 1.00 95.94 87 GLY A O 1
ATOM 697 N N . LEU A 1 88 ? 11.820 -0.637 -12.655 1.00 96.50 88 LEU A N 1
ATOM 698 C CA . LEU A 1 88 ? 11.107 -1.917 -12.693 1.00 96.50 88 LEU A CA 1
ATOM 699 C C . LEU A 1 88 ? 9.600 -1.719 -12.882 1.00 96.50 88 LEU A C 1
ATOM 701 O O . LEU A 1 88 ? 8.942 -2.534 -13.522 1.00 96.50 88 LEU A O 1
ATOM 705 N N . LEU A 1 89 ? 9.059 -0.614 -12.367 1.00 96.88 89 LEU A N 1
ATOM 706 C CA . LEU A 1 89 ? 7.699 -0.163 -12.652 1.00 96.88 89 LEU A CA 1
ATOM 707 C C . LEU A 1 89 ? 7.729 1.166 -13.400 1.00 96.88 89 LEU A C 1
ATOM 709 O O . LEU A 1 89 ? 8.593 2.011 -13.175 1.00 96.88 89 LEU A O 1
ATOM 713 N N . ARG A 1 90 ? 6.740 1.388 -14.269 1.00 96.25 90 ARG A N 1
ATOM 714 C CA . ARG A 1 90 ? 6.573 2.694 -14.912 1.00 96.25 90 ARG A CA 1
ATOM 715 C C . ARG A 1 90 ? 6.123 3.721 -13.864 1.00 96.25 90 ARG A C 1
ATOM 717 O O . ARG A 1 90 ? 5.116 3.460 -13.201 1.00 96.25 90 ARG A O 1
ATOM 724 N N . PRO A 1 91 ? 6.752 4.909 -13.777 1.00 96.25 91 PRO A N 1
ATOM 725 C CA . PRO A 1 91 ? 6.319 5.963 -12.859 1.00 96.25 91 PRO A CA 1
ATOM 726 C C . PRO A 1 91 ? 4.839 6.328 -13.018 1.00 96.25 91 PRO A C 1
ATOM 728 O O . PRO A 1 91 ? 4.151 6.531 -12.028 1.00 96.25 91 PRO A O 1
ATOM 731 N N . ALA A 1 92 ? 4.317 6.306 -14.249 1.00 95.81 92 ALA A N 1
ATOM 732 C CA . ALA A 1 92 ? 2.904 6.560 -14.526 1.00 95.81 92 ALA A CA 1
ATOM 733 C C . ALA A 1 92 ? 1.949 5.531 -13.886 1.00 95.81 92 ALA A C 1
ATOM 735 O O . ALA A 1 92 ? 0.843 5.891 -13.495 1.00 95.81 92 ALA A O 1
ATOM 736 N N . ALA A 1 93 ? 2.358 4.261 -13.764 1.00 95.81 93 ALA A N 1
ATOM 737 C CA . ALA A 1 93 ? 1.538 3.238 -13.112 1.00 95.81 93 ALA A CA 1
ATOM 738 C C . ALA A 1 93 ? 1.450 3.491 -11.601 1.00 95.81 93 ALA A C 1
ATOM 740 O O . ALA A 1 93 ? 0.362 3.452 -11.037 1.00 95.81 93 ALA A O 1
ATOM 741 N N . VAL A 1 94 ? 2.579 3.828 -10.969 1.00 97.00 94 VAL A N 1
ATOM 742 C CA . VAL A 1 94 ? 2.620 4.182 -9.541 1.00 97.00 94 VAL A CA 1
ATOM 743 C C . VAL A 1 94 ? 1.889 5.502 -9.282 1.00 97.00 94 VAL A C 1
ATOM 745 O O . VAL A 1 94 ? 1.085 5.592 -8.362 1.00 97.00 94 VAL A O 1
ATOM 748 N N . GLY A 1 95 ? 2.097 6.509 -10.132 1.00 96.81 95 GLY A N 1
ATOM 749 C CA . GLY A 1 95 ? 1.410 7.796 -10.038 1.00 96.81 95 GLY A CA 1
ATOM 750 C C . GLY A 1 95 ? -0.110 7.656 -10.117 1.00 96.81 95 GLY A C 1
ATOM 751 O O . GLY A 1 95 ? -0.817 8.278 -9.334 1.00 96.81 95 GLY A O 1
ATOM 752 N N . ARG A 1 96 ? -0.624 6.783 -10.994 1.00 96.75 96 ARG A N 1
ATOM 753 C CA . ARG A 1 96 ? -2.067 6.530 -11.111 1.00 96.75 96 ARG A CA 1
ATOM 754 C C . ARG A 1 96 ? -2.684 6.013 -9.813 1.00 96.75 96 ARG A C 1
ATOM 756 O O . ARG A 1 96 ? -3.739 6.506 -9.432 1.00 96.75 96 ARG A O 1
ATOM 763 N N . VAL A 1 97 ? -2.040 5.054 -9.146 1.00 97.88 97 VAL A N 1
ATOM 764 C CA . VAL A 1 97 ? -2.586 4.451 -7.919 1.00 97.88 97 VAL A CA 1
ATOM 765 C C . VAL A 1 97 ? -2.344 5.310 -6.677 1.00 97.88 97 VAL A C 1
ATOM 767 O O . VAL A 1 97 ? -3.119 5.223 -5.731 1.00 97.88 97 VAL A O 1
ATOM 770 N N . SER A 1 98 ? -1.312 6.158 -6.667 1.00 97.69 98 SER A N 1
ATOM 771 C CA . SER A 1 98 ? -0.927 6.943 -5.483 1.00 97.69 98 SER A CA 1
ATOM 772 C C . SER A 1 98 ? -1.391 8.400 -5.496 1.00 97.69 98 SER A C 1
ATOM 774 O O . SER A 1 98 ? -1.247 9.079 -4.479 1.00 97.69 98 SER A O 1
ATOM 776 N N . ARG A 1 99 ? -1.893 8.919 -6.625 1.00 96.69 99 ARG A N 1
ATOM 777 C CA . ARG A 1 99 ? -2.232 10.345 -6.739 1.00 96.69 99 ARG A CA 1
ATOM 778 C C . ARG A 1 99 ? -3.350 10.757 -5.771 1.00 96.69 99 ARG A C 1
ATOM 780 O O . ARG A 1 99 ? -4.298 9.988 -5.590 1.00 96.69 99 ARG A O 1
ATOM 787 N N . PRO A 1 100 ? -3.290 11.977 -5.214 1.00 95.94 100 PRO A N 1
ATOM 788 C CA . PRO A 1 100 ? -4.448 12.570 -4.562 1.00 95.94 100 PRO A CA 1
ATOM 789 C C . PRO A 1 100 ? -5.582 12.829 -5.574 1.00 95.94 100 PRO A C 1
ATOM 791 O O . PRO A 1 100 ? -5.342 12.819 -6.793 1.00 95.94 100 PRO A O 1
ATOM 794 N N . PRO A 1 101 ? -6.817 13.034 -5.087 1.00 95.19 101 PRO A N 1
ATOM 795 C CA . PRO A 1 101 ? -7.894 13.576 -5.904 1.00 95.19 101 PRO A CA 1
ATOM 796 C C . PRO A 1 101 ? -7.530 14.975 -6.415 1.00 95.19 101 PRO A C 1
ATOM 798 O O . PRO A 1 101 ? -6.780 15.707 -5.767 1.00 95.19 101 PRO A O 1
ATOM 801 N N . VAL A 1 102 ? -8.057 15.334 -7.579 1.00 94.25 102 VAL A N 1
ATOM 802 C CA . VAL A 1 102 ? -7.990 16.692 -8.123 1.00 94.25 102 VAL A CA 1
ATOM 803 C C . VAL A 1 102 ? -8.979 17.582 -7.366 1.00 94.25 102 VAL A C 1
ATOM 805 O O . VAL A 1 102 ? -10.140 17.215 -7.215 1.00 94.25 102 VAL A O 1
ATOM 808 N N . GLU A 1 103 ? -8.523 18.745 -6.892 1.00 88.44 103 GLU A N 1
ATOM 809 C CA . GLU A 1 103 ? -9.314 19.639 -6.024 1.00 88.44 103 GLU A CA 1
ATOM 810 C C . GLU A 1 103 ? -10.624 20.114 -6.675 1.00 88.44 103 GLU A C 1
ATOM 812 O O . GLU A 1 103 ? -11.646 20.211 -5.999 1.00 88.44 103 GLU A O 1
ATOM 817 N N . ASP A 1 104 ? -10.617 20.324 -7.993 1.00 91.38 104 ASP A N 1
ATOM 818 C CA . ASP A 1 104 ? -11.752 20.873 -8.743 1.00 91.38 104 ASP A CA 1
ATOM 819 C C . ASP A 1 104 ? -12.720 19.812 -9.307 1.00 91.38 104 ASP A C 1
ATOM 821 O O . ASP A 1 104 ? -13.704 20.165 -9.962 1.00 91.38 104 ASP A O 1
ATOM 825 N N . ASP A 1 105 ? -12.478 18.515 -9.072 1.00 90.56 105 ASP A N 1
ATOM 826 C CA . ASP A 1 105 ? -13.384 17.441 -9.498 1.00 90.56 105 ASP A CA 1
ATOM 827 C C . ASP A 1 105 ? -13.927 16.652 -8.292 1.00 90.56 105 ASP A C 1
ATOM 829 O O . ASP A 1 105 ? -13.271 15.735 -7.793 1.00 90.56 105 ASP A O 1
ATOM 833 N N . PRO A 1 106 ? -15.171 16.914 -7.846 1.00 85.25 106 PRO A N 1
ATOM 834 C CA . PRO A 1 106 ? -15.759 16.217 -6.702 1.00 85.25 106 PRO A CA 1
ATOM 835 C C . PRO A 1 106 ? -16.028 14.724 -6.957 1.00 85.25 106 PRO A C 1
ATOM 837 O O . PRO A 1 106 ? -16.350 13.983 -6.021 1.00 85.25 106 PRO A O 1
ATOM 840 N N . ARG A 1 107 ? -15.951 14.262 -8.211 1.00 89.75 107 ARG A N 1
ATOM 841 C CA . ARG A 1 107 ? -16.093 12.844 -8.573 1.00 89.75 107 ARG A CA 1
ATOM 842 C C . ARG A 1 107 ? -14.755 12.120 -8.550 1.00 89.75 107 ARG A C 1
ATOM 844 O O . ARG A 1 107 ? -14.744 10.892 -8.448 1.00 89.75 107 ARG A O 1
ATOM 851 N N . ASP A 1 108 ? -13.650 12.854 -8.612 1.00 91.88 108 ASP A N 1
ATOM 852 C CA . ASP A 1 108 ? -12.325 12.278 -8.539 1.00 91.88 108 ASP A CA 1
ATOM 853 C C . ASP A 1 108 ? -11.994 11.886 -7.098 1.00 91.88 108 ASP A C 1
ATOM 855 O O . ASP A 1 108 ? -11.905 12.706 -6.188 1.00 91.88 108 ASP A O 1
ATOM 859 N N . ARG A 1 109 ? -11.808 10.586 -6.876 1.00 91.25 109 ARG A N 1
ATOM 860 C CA . ARG A 1 109 ? -11.442 10.035 -5.566 1.00 91.25 109 ARG A CA 1
ATOM 861 C C . ARG A 1 109 ? -9.930 9.873 -5.398 1.00 91.25 109 ARG A C 1
ATOM 863 O O . ARG A 1 109 ? -9.483 9.447 -4.336 1.00 91.25 109 ARG A O 1
ATOM 870 N N . GLY A 1 110 ? -9.140 10.216 -6.416 1.00 95.62 110 GLY A N 1
ATOM 871 C CA . GLY A 1 110 ? -7.708 9.941 -6.450 1.00 95.62 110 GLY A CA 1
ATOM 872 C C . GLY A 1 110 ? -7.406 8.483 -6.793 1.00 95.62 110 GLY A C 1
ATOM 873 O O . GLY A 1 110 ? -8.283 7.703 -7.166 1.00 95.62 110 GLY A O 1
ATOM 874 N N . GLY A 1 111 ? -6.137 8.106 -6.679 1.00 97.44 111 GLY A N 1
ATOM 875 C CA . GLY A 1 111 ? -5.689 6.743 -6.943 1.00 97.44 111 GLY A CA 1
ATOM 876 C C . GLY A 1 111 ? -6.105 5.751 -5.854 1.00 97.44 111 GLY A C 1
ATOM 877 O O . GLY A 1 111 ? -6.315 6.115 -4.697 1.00 97.44 111 GLY A O 1
ATOM 878 N N . THR A 1 112 ? -6.192 4.474 -6.205 1.00 97.94 112 THR A N 1
ATOM 879 C CA . THR A 1 112 ? -6.692 3.417 -5.312 1.00 97.94 112 THR A CA 1
ATOM 880 C C . THR A 1 112 ? -5.858 3.263 -4.033 1.00 97.94 112 THR A C 1
ATOM 882 O O . THR A 1 112 ? -6.414 3.160 -2.940 1.00 97.94 112 THR A O 1
ATOM 885 N N . LEU A 1 113 ? -4.523 3.355 -4.110 1.00 98.00 113 LEU A N 1
ATOM 886 C CA . LEU A 1 113 ? -3.658 3.341 -2.922 1.00 98.00 113 LEU A CA 1
ATOM 887 C C . LEU A 1 113 ? -3.843 4.598 -2.060 1.00 98.00 113 LEU A C 1
ATOM 889 O O . LEU A 1 113 ? -3.797 4.507 -0.832 1.00 98.00 113 LEU A O 1
ATOM 893 N N . TYR A 1 114 ? -4.081 5.759 -2.675 1.00 97.75 114 TYR A N 1
ATOM 894 C CA . TYR A 1 114 ? -4.406 6.980 -1.933 1.00 97.75 114 TYR A CA 1
ATOM 895 C C . TYR A 1 114 ? -5.706 6.809 -1.137 1.00 97.75 114 TYR A C 1
ATOM 897 O O . TYR A 1 114 ? -5.733 7.081 0.064 1.00 97.75 114 TYR A O 1
ATOM 905 N N . GLN A 1 115 ? -6.755 6.291 -1.781 1.00 97.12 115 GLN A N 1
ATOM 906 C CA . GLN A 1 115 ? -8.048 6.032 -1.144 1.00 97.12 115 GLN A CA 1
ATOM 907 C C . GLN A 1 115 ? -7.911 5.059 0.034 1.00 97.12 115 GLN A C 1
ATOM 909 O O . GLN A 1 115 ? -8.368 5.365 1.135 1.00 97.12 115 GLN A O 1
ATOM 914 N N . ILE A 1 116 ? -7.196 3.942 -0.152 1.00 97.50 116 ILE A N 1
ATOM 915 C CA . ILE A 1 116 ? -6.898 2.979 0.922 1.00 97.50 116 ILE A CA 1
ATOM 916 C C . ILE A 1 116 ? -6.215 3.676 2.103 1.00 97.50 116 ILE A C 1
ATOM 918 O O . ILE A 1 116 ? -6.649 3.530 3.247 1.00 97.50 116 ILE A O 1
ATOM 922 N N . LYS A 1 117 ? -5.164 4.467 1.849 1.00 97.31 117 LYS A N 1
ATOM 923 C CA . LYS A 1 117 ? -4.447 5.200 2.902 1.00 97.31 117 LYS A CA 1
ATOM 924 C C . LYS A 1 117 ? -5.365 6.167 3.651 1.00 97.31 117 LYS A C 1
ATOM 926 O O . LYS A 1 117 ? -5.301 6.224 4.877 1.00 97.31 117 LYS A O 1
ATOM 931 N N . ALA A 1 118 ? -6.222 6.897 2.941 1.00 95.81 118 ALA A N 1
ATOM 932 C CA . ALA A 1 118 ? -7.170 7.829 3.545 1.00 95.81 118 ALA A CA 1
ATOM 933 C C . ALA A 1 118 ? -8.191 7.101 4.437 1.00 95.81 118 ALA A C 1
ATOM 935 O O . ALA A 1 118 ? -8.390 7.484 5.591 1.00 95.81 118 ALA A O 1
ATOM 936 N N . MET A 1 119 ? -8.776 6.004 3.945 1.00 95.50 119 MET A N 1
ATOM 937 C CA . MET A 1 119 ? -9.726 5.179 4.699 1.00 95.50 119 MET A CA 1
ATOM 938 C C . MET A 1 119 ? -9.091 4.584 5.961 1.00 95.50 119 MET A C 1
ATOM 940 O O . MET A 1 119 ? -9.670 4.658 7.049 1.00 95.50 119 MET A O 1
ATOM 944 N N . VAL A 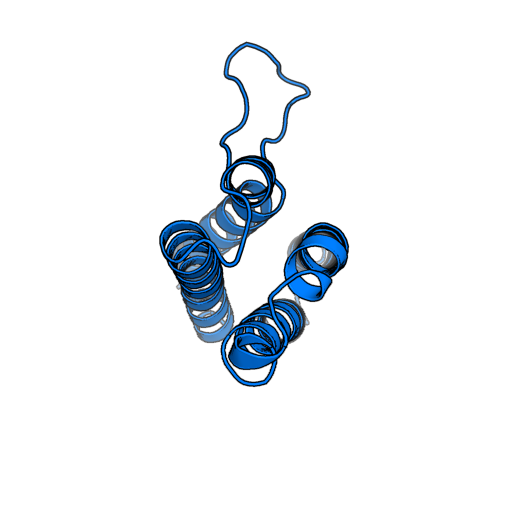1 120 ? -7.879 4.033 5.839 1.00 95.62 120 VAL A N 1
ATOM 945 C CA . VAL A 1 120 ? -7.135 3.457 6.968 1.00 95.62 120 VAL A CA 1
ATOM 946 C C . VAL A 1 120 ? -6.723 4.536 7.968 1.00 95.62 120 VAL A C 1
ATOM 948 O O . VAL A 1 120 ? -6.850 4.326 9.173 1.00 95.62 120 VAL A O 1
ATOM 951 N N . GLY A 1 121 ? -6.289 5.709 7.501 1.00 94.69 121 GLY A N 1
ATOM 952 C CA . GLY A 1 121 ? -5.974 6.856 8.355 1.00 94.69 121 GLY A CA 1
ATOM 953 C C . GLY A 1 121 ? -7.186 7.321 9.165 1.00 94.69 121 GLY A C 1
ATOM 954 O O . GLY A 1 121 ? -7.110 7.425 10.389 1.00 94.69 121 GLY A O 1
ATOM 955 N N . ALA A 1 122 ? -8.336 7.496 8.511 1.00 93.19 122 ALA A N 1
ATOM 956 C CA . ALA A 1 122 ? -9.588 7.851 9.177 1.00 93.19 122 ALA A CA 1
ATOM 957 C C . ALA A 1 122 ? -10.058 6.769 10.163 1.00 93.19 122 ALA A C 1
ATOM 959 O O . ALA A 1 122 ? -10.622 7.069 11.216 1.00 93.19 122 ALA A O 1
ATOM 960 N N . TRP A 1 123 ? -9.841 5.488 9.856 1.00 92.62 123 TRP A N 1
ATOM 961 C CA . TRP A 1 123 ? -10.125 4.405 10.797 1.00 92.62 123 TRP A CA 1
ATOM 962 C C . TRP A 1 123 ? -9.199 4.451 12.016 1.00 92.62 123 TRP A C 1
ATOM 964 O O . TRP A 1 123 ? -9.677 4.379 13.148 1.00 92.62 123 TRP A O 1
ATOM 974 N N . ARG A 1 124 ? -7.897 4.652 11.806 1.00 92.81 124 ARG A N 1
ATOM 975 C CA . ARG A 1 124 ? -6.913 4.783 12.884 1.00 92.81 124 ARG A CA 1
ATOM 976 C C . ARG A 1 124 ? -7.269 5.919 13.845 1.00 92.81 124 ARG A C 1
ATOM 978 O O . ARG A 1 124 ? -7.265 5.692 15.051 1.00 92.81 124 ARG A O 1
ATOM 985 N N . GLU A 1 125 ? -7.626 7.09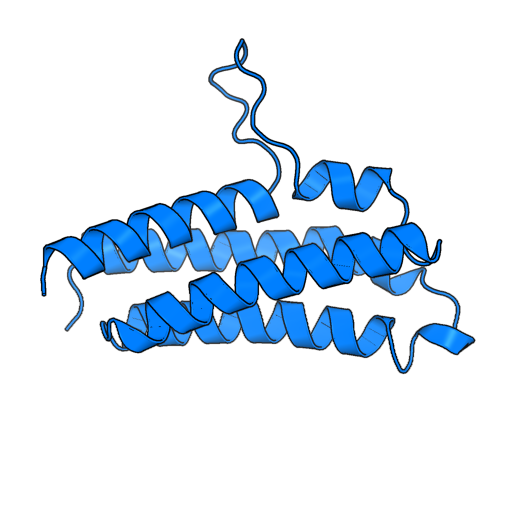9 13.340 1.00 92.44 125 GLU A N 1
ATOM 986 C CA . GLU A 1 125 ? -8.007 8.232 14.199 1.00 92.44 125 GLU A CA 1
ATOM 987 C C . GLU A 1 125 ? -9.291 7.953 14.996 1.00 92.44 125 GLU A C 1
ATOM 989 O O . GLU A 1 125 ? -9.326 8.196 16.201 1.00 92.44 125 GLU A O 1
ATOM 994 N N . ARG A 1 126 ? -10.309 7.334 14.378 1.00 89.88 126 ARG A N 1
ATOM 995 C CA . ARG A 1 126 ? -11.543 6.920 15.082 1.00 89.88 126 ARG A CA 1
ATOM 996 C C . ARG A 1 126 ? -11.293 5.911 16.197 1.00 89.88 126 ARG A C 1
ATOM 998 O O . ARG A 1 126 ? -12.020 5.878 17.184 1.00 89.88 126 ARG A O 1
ATOM 1005 N N . VAL A 1 127 ? -10.320 5.028 16.012 1.00 89.31 127 VAL A N 1
ATOM 1006 C CA . VAL A 1 127 ? -9.961 4.037 17.026 1.00 89.31 127 VAL A CA 1
ATOM 1007 C C . VAL A 1 127 ? -9.151 4.680 18.148 1.00 89.31 127 VAL A C 1
ATOM 1009 O O . VAL A 1 127 ? -9.385 4.373 19.312 1.00 89.31 127 VAL A O 1
ATOM 1012 N N . LYS A 1 128 ? -8.245 5.604 17.811 1.00 86.88 128 LYS A N 1
ATOM 1013 C CA . LYS A 1 128 ? -7.475 6.382 18.785 1.00 86.88 128 LYS A CA 1
ATOM 1014 C C . LYS A 1 128 ? -8.378 7.225 19.688 1.00 86.88 128 LYS A C 1
ATOM 1016 O O . LYS A 1 128 ? -8.084 7.342 20.864 1.00 86.88 128 LYS A O 1
ATOM 1021 N N . SER A 1 129 ? -9.472 7.782 19.167 1.00 82.81 129 SER A N 1
ATOM 1022 C CA . SER A 1 129 ? -10.417 8.579 19.961 1.00 82.81 129 SER A CA 1
ATOM 1023 C C . SER A 1 129 ? -11.338 7.755 20.874 1.00 82.81 129 SER A C 1
ATOM 1025 O O . SER A 1 129 ? -12.084 8.340 21.651 1.00 82.81 129 SER A O 1
ATOM 1027 N N . LYS A 1 130 ? -11.365 6.421 20.730 1.00 70.88 130 LYS A N 1
ATOM 1028 C CA . LYS A 1 130 ? -12.214 5.508 21.521 1.00 70.88 130 LYS A CA 1
ATOM 1029 C C . LYS A 1 130 ? -11.470 4.828 22.681 1.00 70.88 130 LYS A C 1
ATOM 1031 O O . LYS A 1 130 ? -12.129 4.157 23.473 1.00 70.88 130 LYS A O 1
ATOM 1036 N N . GLY A 1 131 ? -10.141 4.928 22.731 1.00 58.16 131 GLY A N 1
ATOM 1037 C CA . GLY A 1 131 ? -9.296 4.391 23.805 1.00 58.16 131 GLY A CA 1
ATOM 1038 C C . GLY A 1 131 ? -8.770 5.506 24.685 1.00 58.16 131 GLY A C 1
ATOM 1039 O O . GLY A 1 131 ? -8.622 5.243 25.894 1.00 58.16 131 GLY A O 1
#

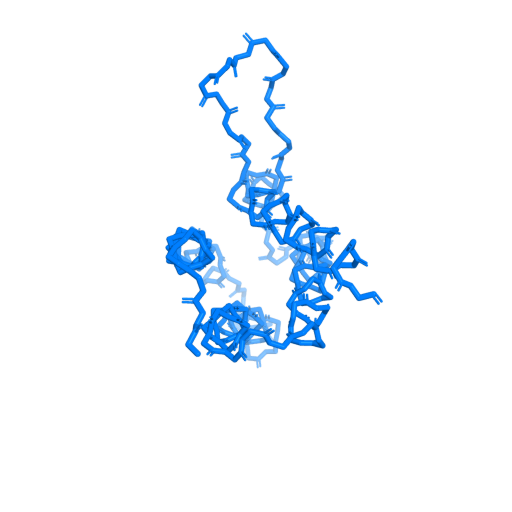Sequence (131 aa):
MPEPAARQGGLELQARAEELWHELAGPIQRIPRSHRYRTGADLEDQLRHLVDLVIEAASSGQPSRVYRLHEQTRKVEWRLAAAAKQGLLRPAAVGRVSRPPVEDDPRDRGGTLYQIKAMVGAWRERVKSKG

Radius of gyration: 15.34 Å; chains: 1; bounding box: 38×34×41 Å

Organism: NCBI:txid1123397

Foldseek 3Di:
DDDPVLLVLLVVLLVLLVVLLVLCVVQLVQFDPVCCVPLSVVLNVLSVVLNVLSVVCSVVVDLVSLVVNLVSLVVNLVSLVVCCVVVRGPPVSSQQQQACFDPPDPPGRGHSSNNSNVSSVVVNVVSVVVD

Secondary structure (DSSP, 8-state):
---HHHHHHHHHHHHHHHHHHHHHHHHHHTS-HHHIIIIIHHHHHHHHHHHHHHHHHHHH--HHHHHHHHHHHHHHHHHHHHHHHTTSS-HHHHHHHHPPPPTT-TT----HHHHHHHHHHHHHHHHHTT-

pLDDT: mean 91.63, std 9.29, range [50.44, 98.0]